Protein AF-A0A956WBH2-F1 (afdb_monomer_lite)

Radius of gyration: 25.44 Å; chains: 1; bounding box: 61×61×52 Å

pLDDT: mean 87.43, std 16.23, range [37.75, 98.25]

Foldseek 3Di:
DDDDDDDDDDDDDDDPVVVVVLVVVCVVVVHDSVVVVVVVVVVVVVVVVVVVVVVVVVVQCVDPVSVVVVVVVVVVVVVCPCPPVPPPDDPDDPVVVVVVVVVVVVVDPDPDDPDD

Structure (mmCIF, N/CA/C/O backbone):
data_AF-A0A956WBH2-F1
#
_entry.id   AF-A0A956WBH2-F1
#
loop_
_atom_site.group_PDB
_atom_site.id
_atom_site.type_symbol
_atom_site.label_atom_id
_atom_site.label_alt_id
_atom_site.label_comp_id
_atom_site.label_asym_id
_atom_site.label_entity_id
_atom_site.label_seq_id
_atom_site.pdbx_PDB_ins_code
_atom_site.Cartn_x
_atom_site.Cartn_y
_atom_site.Cartn_z
_atom_site.occupancy
_atom_site.B_iso_or_equiv
_atom_site.auth_seq_id
_atom_site.auth_comp_id
_atom_site.auth_asym_id
_atom_site.auth_atom_id
_atom_site.pdbx_PDB_model_num
ATOM 1 N N . MET A 1 1 ? -28.704 37.617 9.783 1.00 43.81 1 MET A N 1
ATOM 2 C CA . MET A 1 1 ? -27.600 36.892 10.451 1.00 43.81 1 MET A CA 1
ATOM 3 C C . MET A 1 1 ? -27.892 35.404 10.349 1.00 43.81 1 MET A C 1
ATOM 5 O O . MET A 1 1 ? -28.812 34.936 11.005 1.00 43.81 1 MET A O 1
ATOM 9 N N . THR A 1 2 ? -27.194 34.683 9.474 1.00 50.00 2 THR A N 1
ATOM 10 C CA . THR A 1 2 ? -27.375 33.231 9.312 1.00 50.00 2 THR A CA 1
ATOM 11 C C . THR A 1 2 ? -26.460 32.516 10.296 1.00 50.00 2 THR A C 1
ATOM 13 O O . THR A 1 2 ? -25.246 32.685 10.246 1.00 50.00 2 THR A O 1
ATOM 16 N N . VAL A 1 3 ? -27.038 31.751 11.219 1.00 59.84 3 VAL A N 1
ATOM 17 C CA . VAL A 1 3 ? -26.284 30.978 12.211 1.00 59.84 3 VAL A CA 1
ATOM 18 C C . VAL A 1 3 ? -25.845 29.668 11.554 1.00 59.84 3 VAL A C 1
ATOM 20 O O . VAL A 1 3 ? -26.688 28.825 11.245 1.00 59.84 3 VAL A O 1
ATOM 23 N N . LEU A 1 4 ? -24.542 29.489 11.318 1.00 58.56 4 LEU A N 1
ATOM 24 C CA . LEU A 1 4 ? -23.985 28.193 10.919 1.00 58.56 4 LEU A CA 1
ATOM 25 C C . LEU A 1 4 ? -24.231 27.182 12.047 1.00 58.56 4 LEU A C 1
ATOM 27 O O . LEU A 1 4 ? -23.668 27.303 13.135 1.00 58.56 4 LEU A O 1
ATOM 31 N N . ARG A 1 5 ? -25.069 26.170 11.801 1.00 66.50 5 ARG A N 1
ATOM 32 C CA . ARG A 1 5 ? -25.159 25.009 12.693 1.00 66.50 5 ARG A CA 1
ATOM 33 C C . ARG A 1 5 ? -23.896 24.171 12.511 1.00 66.50 5 ARG A C 1
ATOM 35 O O . ARG A 1 5 ? -23.654 23.653 11.426 1.00 66.50 5 ARG A O 1
ATOM 42 N N . LYS A 1 6 ? -23.114 24.019 13.580 1.00 59.19 6 LYS A N 1
ATOM 43 C CA . LYS A 1 6 ? -22.022 23.040 13.654 1.00 59.19 6 LYS A CA 1
ATOM 44 C C . LYS A 1 6 ? -22.612 21.642 13.425 1.00 59.19 6 LYS A C 1
ATOM 46 O O . LYS A 1 6 ? -23.492 21.226 14.178 1.00 59.19 6 LYS A O 1
ATOM 51 N N . SER A 1 7 ? -2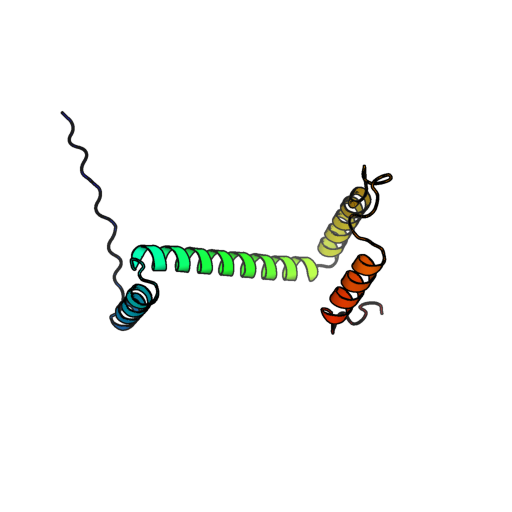2.170 20.937 12.384 1.00 72.38 7 SER A N 1
ATOM 52 C CA . SER A 1 7 ? -22.577 19.550 12.141 1.00 72.38 7 SER A CA 1
ATOM 53 C C . SER A 1 7 ? -21.995 18.659 13.237 1.00 72.38 7 SER A C 1
ATOM 55 O O . SER A 1 7 ? -20.791 18.694 13.494 1.00 72.38 7 SER A O 1
ATOM 57 N N . SER A 1 8 ? -22.848 17.879 13.899 1.00 74.25 8 SER A N 1
ATOM 58 C CA . SER A 1 8 ? -22.397 16.838 14.826 1.00 74.25 8 SER A CA 1
ATOM 59 C C . SER A 1 8 ? -21.764 15.689 14.027 1.00 74.25 8 SER A C 1
ATOM 61 O O . SER A 1 8 ? -22.293 15.359 12.960 1.00 74.25 8 SER A O 1
ATOM 63 N N . PRO A 1 9 ? -20.642 15.100 14.480 1.00 77.12 9 PRO A N 1
ATOM 64 C CA . PRO A 1 9 ? -20.061 13.949 13.804 1.00 77.12 9 PRO A CA 1
ATOM 65 C C . PRO A 1 9 ? -21.051 12.769 13.795 1.00 77.12 9 PRO A C 1
ATOM 67 O O . PRO A 1 9 ? -21.811 12.589 14.752 1.00 77.12 9 PRO A O 1
ATOM 70 N N . PRO A 1 10 ? -21.069 11.965 12.719 1.00 85.38 10 PRO A N 1
ATOM 71 C CA . PRO A 1 10 ? -21.965 10.821 12.611 1.00 85.38 10 PRO A CA 1
ATOM 72 C C . PRO A 1 10 ? -21.649 9.771 13.684 1.00 85.38 10 PRO A C 1
ATOM 74 O O . PRO A 1 10 ? -20.489 9.515 14.003 1.00 85.38 10 PRO A O 1
ATOM 77 N N . VAL A 1 11 ? -22.691 9.138 14.226 1.00 89.31 11 VAL A N 1
ATOM 78 C CA . VAL A 1 11 ? -22.559 8.072 15.229 1.00 89.31 11 VAL A CA 1
ATOM 79 C C . VAL A 1 11 ? -22.665 6.716 14.542 1.00 89.31 11 VAL A C 1
ATOM 81 O O . VAL A 1 11 ? -23.699 6.388 13.960 1.00 89.31 11 VAL A O 1
ATOM 84 N N . VAL A 1 12 ? -21.612 5.907 14.649 1.00 89.44 12 VAL A N 1
ATOM 85 C CA . VAL A 1 12 ? -21.591 4.522 14.164 1.00 89.44 12 VAL A CA 1
ATOM 86 C C . VAL A 1 12 ? -21.850 3.583 15.338 1.00 89.44 12 VAL A C 1
ATOM 88 O O . VAL A 1 12 ? -21.192 3.670 16.374 1.00 89.44 12 VAL A O 1
ATOM 91 N N . LYS A 1 13 ? -22.821 2.677 15.190 1.00 94.69 13 LYS A N 1
ATOM 92 C CA . LYS A 1 13 ? -23.091 1.653 16.205 1.00 94.69 13 LYS A CA 1
ATOM 93 C C . LYS A 1 13 ? -22.056 0.537 16.094 1.00 94.69 13 LYS A C 1
ATOM 95 O O . LYS A 1 13 ? -21.914 -0.068 15.037 1.00 94.69 13 LYS A O 1
ATOM 100 N N . LEU A 1 14 ? -21.384 0.248 17.202 1.00 93.19 14 LEU A N 1
ATOM 101 C CA . LEU A 1 14 ? -20.425 -0.847 17.336 1.00 93.19 14 LEU A CA 1
ATOM 102 C C . LEU A 1 14 ? -20.941 -1.851 18.368 1.00 93.19 14 LEU A C 1
ATOM 104 O O . LEU A 1 14 ? -21.692 -1.489 19.275 1.00 93.19 14 LEU A O 1
ATOM 108 N N . ASN A 1 15 ? -20.530 -3.113 18.249 1.00 97.56 15 ASN A N 1
ATOM 109 C CA . ASN A 1 15 ? -20.757 -4.078 19.321 1.00 97.56 15 ASN A CA 1
ATOM 110 C C . ASN A 1 15 ? -19.853 -3.753 20.534 1.00 97.56 15 ASN A C 1
ATOM 112 O O . ASN A 1 15 ? -18.824 -3.080 20.403 1.00 97.56 15 ASN A O 1
ATOM 116 N N . SER A 1 16 ? -20.227 -4.250 21.716 1.00 96.38 16 SER A N 1
ATOM 117 C CA . SER A 1 16 ? -19.526 -3.944 22.971 1.00 96.38 16 SER A CA 1
ATOM 118 C C . SER A 1 16 ? -18.060 -4.387 22.973 1.00 96.38 16 SER A C 1
ATOM 120 O O . SER A 1 16 ? -17.218 -3.708 23.554 1.00 96.38 16 SER A O 1
ATOM 122 N N . GLN A 1 17 ? -17.742 -5.498 22.304 1.00 97.38 17 GLN A N 1
ATOM 123 C CA . GLN A 1 17 ? -16.385 -6.039 22.240 1.00 97.38 17 GLN A CA 1
ATOM 124 C C . GLN A 1 17 ? -15.457 -5.140 21.410 1.00 97.38 17 GLN A C 1
ATOM 126 O O . GLN A 1 17 ? -14.367 -4.795 21.861 1.00 97.38 17 GLN A O 1
ATOM 131 N N . THR A 1 18 ? -15.897 -4.708 20.226 1.00 96.31 18 THR A N 1
ATOM 132 C CA . THR A 1 18 ? -15.147 -3.791 19.357 1.00 96.31 18 THR A CA 1
ATOM 133 C C . THR A 1 18 ? -14.940 -2.444 20.036 1.00 96.31 18 THR A C 1
ATOM 135 O O . THR A 1 18 ? -13.830 -1.920 20.022 1.00 96.31 18 THR A O 1
ATOM 138 N N . HIS A 1 19 ? -15.976 -1.903 20.685 1.00 96.31 19 HIS A N 1
ATOM 139 C CA . HIS A 1 19 ? -15.844 -0.661 21.443 1.00 96.31 19 HIS A CA 1
ATOM 140 C C . HIS A 1 19 ? -14.820 -0.791 22.583 1.00 96.31 19 HIS A C 1
ATOM 142 O O . HIS A 1 19 ? -13.975 0.086 22.751 1.00 96.31 19 HIS A O 1
ATOM 148 N N . ALA A 1 20 ? -14.853 -1.891 23.345 1.00 97.38 20 ALA A N 1
ATOM 149 C CA . ALA A 1 20 ? -13.883 -2.138 24.412 1.00 97.38 20 ALA A CA 1
ATOM 150 C C . ALA A 1 20 ? -12.441 -2.212 23.881 1.00 97.38 20 ALA A C 1
ATOM 152 O O . ALA A 1 20 ? -11.544 -1.633 24.488 1.00 97.38 20 ALA A O 1
ATOM 153 N N . LYS A 1 21 ? -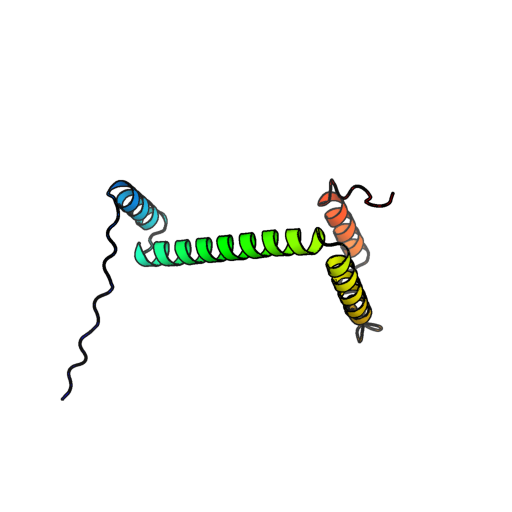12.226 -2.848 22.721 1.00 97.31 21 LYS A N 1
ATOM 154 C CA . LYS A 1 21 ? -10.901 -2.923 22.091 1.00 97.31 21 LYS A CA 1
ATOM 155 C C . LYS A 1 21 ? -10.408 -1.562 21.592 1.00 97.31 21 LYS A C 1
ATOM 157 O O . LYS A 1 21 ? -9.256 -1.213 21.813 1.00 97.31 21 LYS A O 1
ATOM 162 N N . LEU A 1 22 ? -11.280 -0.760 20.981 1.00 96.19 22 LEU A N 1
ATOM 163 C CA . LEU A 1 22 ? -10.937 0.613 20.590 1.00 96.19 22 LEU A CA 1
ATOM 164 C C . LEU A 1 22 ? -10.607 1.488 21.805 1.00 96.19 22 LEU A C 1
ATOM 166 O O . LEU A 1 22 ? -9.759 2.370 21.711 1.00 96.19 22 LEU A O 1
ATOM 170 N N . LEU A 1 23 ? -11.252 1.239 22.949 1.00 97.06 23 LEU A N 1
ATOM 171 C CA . LEU A 1 23 ? -10.951 1.944 24.194 1.00 97.06 23 LEU A CA 1
ATOM 172 C C . LEU A 1 23 ? -9.579 1.556 24.746 1.00 97.06 23 LEU A C 1
ATOM 174 O O . LEU A 1 23 ? -8.883 2.417 25.274 1.00 97.06 23 LEU A O 1
ATOM 178 N N . GLU A 1 24 ? -9.203 0.284 24.631 1.00 97.69 24 GLU A N 1
ATOM 179 C CA . GLU A 1 24 ? -7.862 -0.207 24.961 1.00 97.69 24 GLU A CA 1
ATOM 180 C C . GLU A 1 24 ? -6.808 0.484 24.084 1.00 97.69 24 GLU A C 1
ATOM 182 O O . GLU A 1 24 ? -5.948 1.174 24.621 1.00 97.69 24 GLU A O 1
ATOM 187 N N . PHE A 1 25 ? -6.960 0.449 22.754 1.00 97.38 25 PHE A N 1
ATOM 188 C CA . PHE A 1 25 ? -6.040 1.131 21.830 1.00 97.38 25 PHE A CA 1
ATOM 189 C C . PHE A 1 25 ? -5.935 2.633 22.099 1.00 97.38 25 PHE A C 1
ATOM 191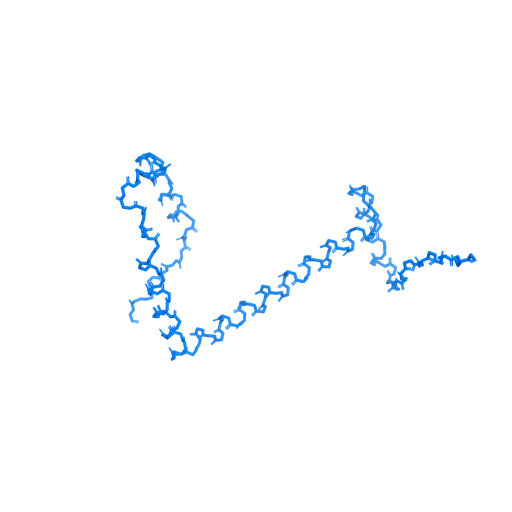 O O . PHE A 1 25 ? -4.847 3.196 22.104 1.00 97.38 25 PHE A O 1
ATOM 198 N N . SER A 1 26 ? -7.064 3.285 22.380 1.00 97.62 26 SER A N 1
ATOM 199 C CA . SER A 1 26 ? -7.093 4.710 22.712 1.00 97.62 26 SER A CA 1
ATOM 200 C C . SER A 1 26 ? -6.275 5.039 23.963 1.00 97.62 26 SER A C 1
ATOM 202 O O . SER A 1 26 ? -5.587 6.059 23.991 1.00 97.62 26 SER A O 1
ATOM 204 N N . LYS A 1 27 ? -6.319 4.174 24.985 1.00 97.56 27 LYS A N 1
ATOM 205 C CA . LYS A 1 27 ? -5.535 4.340 26.216 1.00 97.56 27 LYS A CA 1
ATOM 206 C C . LYS A 1 27 ? -4.053 4.066 25.990 1.00 97.56 27 LYS A C 1
ATOM 208 O O . LYS A 1 27 ? -3.233 4.852 26.457 1.00 97.56 27 LYS A O 1
ATOM 213 N N . ASP A 1 28 ? -3.736 2.991 25.279 1.00 97.56 28 ASP A N 1
ATOM 214 C CA . ASP A 1 28 ? -2.359 2.549 25.050 1.00 97.56 28 ASP A CA 1
ATOM 215 C C . ASP A 1 28 ? -1.597 3.522 24.144 1.00 97.56 28 ASP A C 1
ATOM 217 O O . ASP A 1 28 ? -0.455 3.877 24.427 1.00 97.56 28 ASP A O 1
ATOM 221 N N . GLU A 1 29 ? -2.247 4.008 23.083 1.00 96.69 29 GLU A N 1
ATOM 222 C CA . GLU A 1 29 ? -1.651 4.944 22.125 1.00 96.69 29 GLU A CA 1
ATOM 223 C C . GLU A 1 29 ? -1.809 6.414 22.541 1.00 96.69 29 GLU A C 1
ATOM 225 O O . GLU A 1 29 ? -1.224 7.288 21.909 1.00 96.69 29 GLU A O 1
ATOM 230 N N . GLN A 1 30 ? -2.598 6.707 23.585 1.00 97.19 30 GLN A N 1
ATOM 231 C CA . GLN A 1 30 ? -2.981 8.068 23.996 1.00 97.19 30 GLN A CA 1
ATOM 232 C C . GLN A 1 30 ? -3.628 8.886 22.864 1.00 97.19 30 GLN A C 1
ATOM 234 O O . GLN A 1 30 ? -3.428 10.096 22.746 1.00 97.19 30 GLN A O 1
ATOM 239 N N . ARG A 1 31 ? -4.434 8.223 22.030 1.00 97.12 31 ARG A N 1
ATOM 240 C CA . ARG A 1 31 ? -5.079 8.813 20.847 1.00 97.12 31 ARG A CA 1
ATOM 241 C C . ARG A 1 31 ? -6.598 8.711 20.922 1.00 97.12 31 ARG 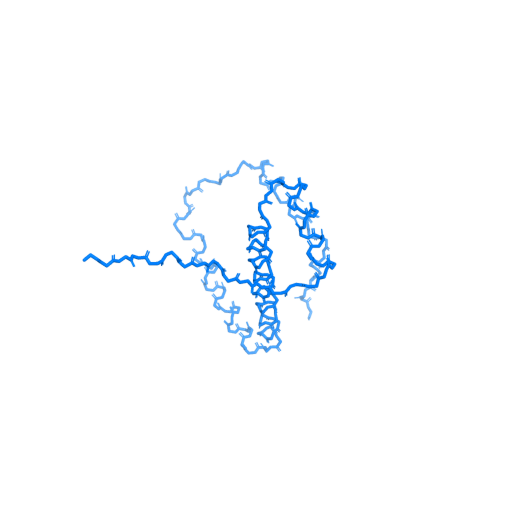A C 1
ATOM 243 O O . ARG A 1 31 ? -7.114 7.722 21.447 1.00 97.12 31 ARG A O 1
ATOM 250 N N . PRO A 1 32 ? -7.358 9.680 20.384 1.00 95.50 32 PRO A N 1
ATOM 251 C CA . PRO A 1 32 ? -8.808 9.559 20.283 1.00 95.50 32 PRO A CA 1
ATOM 252 C C . PRO A 1 32 ? -9.215 8.348 19.430 1.00 95.50 32 PRO A C 1
ATOM 254 O O . PRO A 1 32 ? -8.657 8.129 18.357 1.00 95.50 32 PRO A O 1
ATOM 257 N N . MET A 1 33 ? -10.256 7.611 19.841 1.00 94.19 33 MET A N 1
ATOM 258 C CA . MET A 1 33 ? -10.791 6.476 19.062 1.00 94.19 33 MET A CA 1
ATOM 259 C C . MET A 1 33 ? -11.095 6.839 17.603 1.00 94.19 33 MET A C 1
ATOM 261 O O . MET A 1 33 ? -10.911 6.011 16.721 1.00 94.19 33 MET A O 1
ATOM 265 N N . GLY A 1 34 ? -11.567 8.065 17.350 1.00 92.25 34 GLY A N 1
ATOM 266 C CA . GLY A 1 34 ? -11.869 8.536 15.998 1.00 92.25 34 GLY A CA 1
ATOM 267 C C . GLY A 1 34 ? -10.642 8.559 15.087 1.00 92.25 34 GLY A C 1
ATOM 268 O O . GLY A 1 34 ? -10.742 8.126 13.947 1.00 92.25 34 GLY A O 1
ATOM 269 N N . GLU A 1 35 ? -9.484 8.989 15.595 1.00 95.06 35 GLU A N 1
ATOM 270 C CA . GLU A 1 35 ? -8.232 8.972 14.826 1.00 95.06 35 GLU A CA 1
ATOM 271 C C . GLU A 1 35 ? -7.752 7.544 14.573 1.00 95.06 35 GLU A C 1
ATOM 273 O O . GLU A 1 35 ? -7.364 7.213 13.458 1.00 95.06 35 GLU A O 1
ATOM 278 N N . ILE A 1 36 ? -7.851 6.673 15.580 1.00 96.00 36 ILE A N 1
ATOM 279 C CA . ILE A 1 36 ? -7.500 5.255 15.436 1.00 96.00 36 ILE A CA 1
ATOM 280 C C . ILE A 1 36 ? -8.380 4.593 14.369 1.00 96.00 36 ILE A C 1
ATOM 282 O O . ILE A 1 36 ? -7.881 3.852 13.526 1.00 96.00 36 ILE A O 1
ATOM 286 N N . ILE A 1 37 ? -9.688 4.867 14.371 1.00 95.25 37 ILE A N 1
ATOM 287 C CA . ILE A 1 37 ? -10.610 4.351 13.352 1.00 95.25 37 ILE A CA 1
ATOM 288 C C . ILE A 1 37 ? -10.214 4.857 11.962 1.00 95.25 37 ILE A C 1
ATOM 290 O O . ILE A 1 37 ? -10.182 4.049 11.037 1.00 95.25 37 ILE A O 1
ATOM 294 N N . SER A 1 38 ? -9.897 6.146 11.807 1.00 94.94 38 SER A N 1
ATOM 295 C CA . SER A 1 38 ? -9.453 6.702 10.522 1.00 94.94 38 SER A CA 1
ATOM 296 C C . SER A 1 38 ? -8.218 5.974 9.989 1.00 94.94 38 SER A C 1
ATOM 298 O O . SER A 1 38 ? -8.254 5.462 8.871 1.00 94.94 38 SER A O 1
ATOM 300 N N . ASP A 1 39 ? -7.179 5.813 10.812 1.00 96.56 39 ASP A N 1
ATOM 301 C CA . ASP A 1 39 ? -5.962 5.089 10.426 1.00 96.56 39 ASP A CA 1
ATOM 302 C C . ASP A 1 39 ? -6.247 3.632 10.038 1.00 96.56 39 ASP A C 1
ATOM 304 O O . ASP A 1 39 ? -5.659 3.096 9.096 1.00 96.56 39 ASP A O 1
ATOM 308 N N . LEU A 1 40 ? -7.124 2.955 10.787 1.00 96.38 40 LEU A N 1
ATOM 309 C CA . LEU A 1 40 ? -7.502 1.572 10.505 1.00 96.38 40 LEU A CA 1
ATOM 310 C C . LEU A 1 40 ? -8.252 1.456 9.176 1.00 96.38 40 LEU A C 1
ATOM 312 O O . LEU A 1 40 ? -8.015 0.504 8.432 1.00 96.38 40 LEU A O 1
ATOM 316 N N . VAL A 1 41 ? -9.117 2.420 8.856 1.00 96.81 41 VAL A N 1
ATOM 317 C CA . VAL A 1 41 ? -9.815 2.471 7.566 1.00 96.81 41 VAL A CA 1
ATOM 318 C C . VAL A 1 41 ? -8.824 2.702 6.428 1.00 96.81 41 VAL A C 1
ATOM 320 O O . VAL A 1 41 ? -8.881 1.978 5.440 1.00 96.81 41 VAL A O 1
ATOM 323 N N . GLU A 1 42 ? -7.875 3.627 6.572 1.00 97.88 42 GLU A N 1
ATOM 324 C CA . GLU A 1 42 ? -6.839 3.860 5.555 1.00 97.88 42 GLU A CA 1
ATOM 325 C C . GLU A 1 42 ? -5.950 2.632 5.330 1.00 97.88 42 GLU A C 1
ATOM 327 O O . GLU A 1 42 ? -5.585 2.306 4.199 1.00 97.88 42 GLU A O 1
ATOM 332 N N . ARG A 1 43 ? -5.596 1.921 6.407 1.00 97.81 43 ARG A N 1
ATOM 333 C CA . ARG A 1 43 ? -4.862 0.651 6.315 1.00 97.81 43 ARG A CA 1
ATOM 334 C C . ARG A 1 43 ? -5.675 -0.393 5.562 1.00 97.81 43 ARG A C 1
ATOM 336 O O . ARG A 1 43 ? -5.142 -1.012 4.646 1.00 97.81 43 ARG A O 1
ATOM 343 N N . TYR A 1 44 ? -6.950 -0.547 5.909 1.00 97.94 44 TYR A N 1
ATOM 344 C CA . TYR A 1 44 ? -7.842 -1.494 5.250 1.00 97.94 44 TYR A CA 1
ATOM 345 C C . TYR A 1 44 ? -8.038 -1.172 3.763 1.00 97.94 44 TYR A C 1
ATOM 347 O O . TYR A 1 44 ? -8.011 -2.077 2.929 1.00 97.94 44 TYR A O 1
ATOM 355 N N . ASP A 1 45 ? -8.188 0.106 3.417 1.00 98.12 45 ASP A N 1
ATOM 356 C CA . ASP A 1 45 ? -8.333 0.541 2.029 1.00 98.12 45 ASP A CA 1
ATOM 357 C C . ASP A 1 45 ? -7.064 0.253 1.220 1.00 98.12 45 ASP A C 1
ATOM 359 O O . ASP A 1 45 ? -7.125 -0.366 0.158 1.00 98.12 45 ASP A O 1
ATOM 363 N N . ARG A 1 46 ? -5.889 0.568 1.779 1.00 98.19 46 ARG A N 1
ATOM 364 C CA . ARG A 1 46 ? -4.599 0.231 1.167 1.00 98.19 46 ARG A CA 1
ATOM 365 C C . ARG A 1 46 ? -4.415 -1.277 0.993 1.00 98.19 46 ARG A C 1
ATOM 367 O O . ARG A 1 46 ? -3.956 -1.714 -0.058 1.00 98.19 46 ARG A O 1
ATOM 374 N N . GLU A 1 47 ? -4.770 -2.086 1.988 1.00 98.25 47 GLU A N 1
ATOM 375 C CA . GLU A 1 47 ? -4.729 -3.549 1.869 1.00 98.25 47 GLU A CA 1
ATOM 376 C C . GLU A 1 47 ? -5.657 -4.057 0.762 1.00 98.25 47 GLU A C 1
ATOM 378 O O . GLU A 1 47 ? -5.285 -4.946 -0.005 1.00 98.25 47 GLU A O 1
ATOM 383 N N . ARG A 1 48 ? -6.867 -3.500 0.664 1.00 98.25 48 ARG A N 1
ATOM 384 C CA . ARG A 1 48 ? -7.829 -3.860 -0.378 1.00 98.25 48 ARG A CA 1
ATOM 385 C C . ARG A 1 48 ? -7.327 -3.467 -1.762 1.00 98.25 48 ARG A C 1
ATOM 387 O O . ARG A 1 48 ? -7.462 -4.264 -2.688 1.00 98.25 48 ARG A O 1
ATOM 394 N N . PHE A 1 49 ? -6.742 -2.279 -1.887 1.00 98.00 49 PHE A N 1
ATOM 395 C CA . PHE A 1 49 ? -6.115 -1.810 -3.114 1.00 98.00 49 PHE A CA 1
ATOM 396 C C . PHE A 1 49 ? -5.027 -2.783 -3.575 1.00 98.00 49 PHE A C 1
ATOM 398 O O . PHE A 1 49 ? -5.107 -3.293 -4.690 1.00 98.00 49 PHE A O 1
ATOM 405 N N . TRP A 1 50 ? -4.070 -3.123 -2.703 1.00 98.06 50 TRP A N 1
ATOM 406 C CA . TRP A 1 50 ? -2.976 -4.029 -3.067 1.00 98.06 50 TRP A CA 1
ATOM 407 C C . TRP A 1 50 ? -3.455 -5.437 -3.414 1.00 98.06 50 TRP A C 1
ATOM 409 O O . TRP A 1 50 ? -2.991 -5.994 -4.401 1.00 98.06 50 TRP A O 1
ATOM 419 N N . LYS A 1 51 ? -4.449 -5.980 -2.699 1.00 98.06 51 LYS A N 1
ATOM 420 C CA . LYS A 1 51 ? -5.081 -7.257 -3.080 1.00 98.06 51 LYS A CA 1
ATOM 421 C C . LYS A 1 51 ? -5.713 -7.205 -4.473 1.00 98.06 51 LYS A C 1
ATOM 423 O O . LYS A 1 51 ? -5.664 -8.192 -5.199 1.00 98.06 51 LYS A O 1
ATOM 428 N N . GLY A 1 52 ? -6.315 -6.071 -4.835 1.00 98.00 52 GLY A N 1
ATOM 429 C CA . GLY A 1 52 ? -6.834 -5.832 -6.181 1.00 98.00 52 GLY A CA 1
ATOM 430 C C . GLY A 1 52 ? -5.717 -5.833 -7.220 1.00 98.00 52 GLY A C 1
ATOM 431 O O . GLY A 1 52 ? -5.771 -6.614 -8.162 1.00 98.00 52 GLY A O 1
ATOM 432 N N . VAL A 1 53 ? -4.665 -5.040 -6.997 1.00 98.12 53 VAL A N 1
ATOM 433 C CA . VAL A 1 53 ? -3.491 -4.972 -7.885 1.00 98.12 53 VAL A CA 1
ATOM 434 C C . VAL A 1 53 ? -2.846 -6.345 -8.076 1.00 98.12 53 VAL A C 1
ATOM 436 O O . VAL A 1 53 ? -2.568 -6.733 -9.205 1.00 98.12 53 VAL A O 1
ATOM 439 N N . GLU A 1 54 ? -2.638 -7.106 -7.001 1.00 98.06 54 GLU A N 1
ATOM 440 C CA . GLU A 1 54 ? -2.076 -8.459 -7.065 1.00 98.06 54 GLU A CA 1
ATOM 441 C C . GLU A 1 54 ? -2.951 -9.403 -7.895 1.00 98.06 54 GLU A C 1
ATOM 443 O O . GLU A 1 54 ? -2.441 -10.136 -8.744 1.00 98.06 54 GLU A O 1
ATOM 448 N N . ALA A 1 55 ? -4.269 -9.373 -7.681 1.00 98.00 55 ALA A N 1
ATOM 449 C CA . ALA A 1 55 ? -5.206 -10.189 -8.441 1.00 98.00 55 ALA A CA 1
ATOM 450 C C . ALA A 1 55 ? -5.235 -9.789 -9.923 1.00 98.00 55 ALA A C 1
ATOM 452 O O . ALA A 1 55 ? -5.279 -10.658 -10.791 1.00 98.00 55 ALA A O 1
ATOM 453 N N . ASP A 1 56 ? -5.211 -8.494 -10.223 1.00 97.88 56 ASP A N 1
ATOM 454 C CA . ASP A 1 56 ? -5.230 -7.965 -11.586 1.00 97.88 56 ASP A CA 1
ATOM 455 C C . ASP A 1 56 ? -3.933 -8.311 -12.324 1.00 97.88 56 ASP A C 1
ATOM 457 O O . ASP A 1 56 ? -3.975 -8.803 -13.450 1.00 97.88 56 ASP A O 1
ATOM 461 N N . TYR A 1 57 ? -2.788 -8.169 -11.655 1.00 97.06 57 TYR A N 1
ATOM 462 C CA . TYR A 1 57 ? -1.488 -8.561 -12.187 1.00 97.06 57 TYR A CA 1
ATOM 463 C C . TYR A 1 57 ? -1.382 -10.074 -12.416 1.00 97.06 57 TYR A C 1
ATOM 465 O O . TYR A 1 57 ? -0.849 -10.514 -13.432 1.00 97.06 57 TYR A O 1
ATOM 473 N N . ALA A 1 58 ? -1.924 -10.890 -11.506 1.00 97.31 58 ALA A N 1
ATOM 474 C CA . ALA A 1 58 ? -1.987 -12.337 -11.694 1.00 97.31 58 ALA A CA 1
ATOM 475 C C . ALA A 1 58 ? -2.846 -12.723 -12.908 1.00 97.31 58 ALA A C 1
ATOM 477 O O . ALA A 1 58 ? -2.474 -13.639 -13.638 1.00 97.31 58 ALA A O 1
ATOM 478 N N . ARG A 1 59 ? -3.962 -12.016 -13.149 1.00 97.56 59 ARG A N 1
ATOM 479 C CA . ARG A 1 59 ? -4.780 -12.209 -14.358 1.00 97.56 59 ARG A CA 1
ATOM 480 C C . ARG A 1 59 ? -4.021 -11.807 -15.620 1.00 97.56 59 ARG A C 1
ATOM 482 O O . ARG A 1 59 ? -3.998 -12.600 -16.551 1.00 97.56 59 ARG A O 1
ATOM 489 N N . LEU A 1 60 ? -3.364 -10.644 -15.617 1.00 97.12 60 LEU A N 1
ATOM 490 C CA . LEU A 1 60 ? -2.529 -10.182 -16.731 1.00 97.12 60 LEU A CA 1
ATOM 491 C C . LEU A 1 60 ? -1.453 -11.215 -17.084 1.00 97.12 60 LEU A C 1
ATOM 493 O O . LEU A 1 60 ? -1.292 -11.574 -18.238 1.00 97.12 60 LEU A O 1
ATOM 497 N N . ARG A 1 61 ? -0.743 -11.737 -16.081 1.00 95.88 61 ARG A N 1
ATOM 498 C CA . ARG A 1 61 ? 0.338 -12.707 -16.287 1.00 95.88 61 ARG A CA 1
ATOM 499 C C . ARG A 1 61 ? -0.143 -14.084 -16.755 1.00 95.88 61 ARG A C 1
ATOM 501 O O . ARG A 1 61 ? 0.642 -14.841 -17.315 1.00 95.88 61 ARG A O 1
ATOM 508 N N . ALA A 1 62 ? -1.391 -14.444 -16.465 1.00 97.12 62 ALA A N 1
ATOM 509 C CA . ALA A 1 62 ? -1.975 -15.707 -16.907 1.00 97.12 62 ALA A CA 1
ATOM 510 C C . ALA A 1 62 ? -2.408 -15.675 -18.384 1.00 97.12 62 ALA A C 1
ATOM 512 O O . ALA A 1 62 ? -2.565 -16.740 -18.981 1.00 97.12 62 ALA A O 1
ATOM 513 N N . ASP A 1 63 ? -2.595 -14.487 -18.964 1.00 97.56 63 ASP A N 1
ATOM 514 C CA . ASP A 1 63 ? -2.837 -14.304 -20.392 1.00 97.56 63 ASP A CA 1
ATOM 515 C C . ASP A 1 63 ? -1.506 -14.081 -21.116 1.00 97.56 63 ASP A C 1
ATOM 517 O O . ASP A 1 63 ? -0.856 -13.054 -20.947 1.00 97.56 63 ASP A O 1
ATOM 521 N N . GLN A 1 64 ? -1.083 -15.056 -21.922 1.00 95.56 64 GLN A N 1
ATOM 522 C CA . GLN A 1 64 ? 0.212 -15.000 -22.599 1.00 95.56 64 GLN A CA 1
ATOM 523 C C . GLN A 1 64 ? 0.320 -13.813 -23.569 1.00 95.56 64 GLN A C 1
ATOM 525 O O . GLN A 1 64 ? 1.372 -13.187 -23.641 1.00 95.56 64 GLN A O 1
ATOM 530 N N . SER A 1 65 ? -0.756 -13.490 -24.293 1.00 97.50 65 SER A N 1
ATOM 531 C CA . SER A 1 65 ? -0.747 -12.412 -25.290 1.00 97.50 65 SER A CA 1
ATOM 532 C C . SER A 1 65 ? -0.590 -11.053 -24.615 1.00 97.50 65 SER A C 1
ATOM 534 O O . SER A 1 65 ? 0.272 -10.261 -24.996 1.00 97.50 65 SER A O 1
ATOM 536 N N . ASP A 1 66 ? -1.408 -10.792 -23.594 1.00 96.62 66 ASP A N 1
ATOM 537 C CA . ASP A 1 66 ? -1.362 -9.522 -22.866 1.00 96.62 66 ASP A CA 1
ATOM 538 C C . ASP A 1 66 ? -0.077 -9.398 -22.034 1.00 96.62 66 ASP A C 1
ATOM 540 O O . ASP A 1 66 ? 0.482 -8.307 -21.895 1.00 96.62 66 ASP A O 1
ATOM 544 N N . TRP A 1 67 ? 0.432 -10.515 -21.508 1.00 97.50 67 TRP A N 1
ATOM 545 C CA . TRP A 1 67 ? 1.704 -10.546 -20.797 1.00 97.50 67 TRP A CA 1
ATOM 546 C C . TRP A 1 67 ? 2.887 -10.200 -21.703 1.00 97.50 67 TRP A C 1
ATOM 548 O O . TRP A 1 67 ? 3.728 -9.391 -21.308 1.00 97.50 67 TRP A O 1
ATOM 558 N N . ASP A 1 68 ? 2.945 -10.769 -22.908 1.00 97.81 68 ASP A N 1
ATOM 559 C CA . ASP A 1 68 ? 4.018 -10.489 -23.866 1.00 97.81 68 ASP A CA 1
ATOM 560 C C . ASP A 1 68 ? 3.988 -9.024 -24.322 1.00 97.81 68 ASP A C 1
ATOM 562 O O . ASP A 1 68 ? 5.039 -8.384 -24.394 1.00 97.81 68 ASP A O 1
ATOM 566 N N . ALA A 1 69 ? 2.795 -8.459 -24.540 1.00 97.75 69 ALA A N 1
ATOM 567 C CA . ALA A 1 69 ? 2.633 -7.036 -24.832 1.00 97.75 69 ALA A CA 1
ATOM 568 C C . ALA A 1 69 ? 3.144 -6.151 -23.680 1.00 97.75 69 ALA A C 1
ATOM 570 O O . ALA A 1 69 ? 3.939 -5.241 -23.902 1.00 97.75 69 ALA A O 1
ATOM 571 N N . TYR A 1 70 ? 2.767 -6.463 -22.436 1.00 97.19 70 TYR A N 1
ATOM 572 C CA . TYR A 1 70 ? 3.266 -5.747 -21.261 1.00 97.19 70 TYR A CA 1
ATOM 573 C C . TYR A 1 70 ? 4.793 -5.858 -21.102 1.00 97.19 70 TYR A C 1
ATOM 575 O O . TYR A 1 70 ? 5.444 -4.883 -20.737 1.00 97.19 70 TYR A O 1
ATOM 583 N N . GLN A 1 71 ? 5.390 -7.026 -21.366 1.00 98.06 71 GLN A N 1
ATOM 584 C CA . GLN A 1 71 ? 6.846 -7.198 -21.301 1.00 98.06 71 GLN A CA 1
ATOM 585 C C . GLN A 1 71 ? 7.580 -6.418 -22.394 1.00 98.06 71 GLN A C 1
ATOM 587 O O . GLN A 1 71 ? 8.652 -5.881 -22.119 1.00 98.06 71 GLN A O 1
ATOM 592 N N . ALA A 1 72 ? 7.012 -6.332 -23.599 1.00 97.50 72 ALA A N 1
ATOM 593 C CA . ALA A 1 72 ? 7.553 -5.490 -24.661 1.00 97.50 72 ALA A CA 1
ATOM 594 C C . ALA A 1 72 ? 7.567 -4.014 -24.233 1.00 97.50 72 ALA A C 1
ATOM 596 O O . ALA A 1 72 ? 8.619 -3.382 -24.290 1.00 97.50 72 ALA A O 1
ATOM 597 N N . ASP A 1 73 ? 6.455 -3.515 -23.680 1.00 97.12 73 ASP A N 1
ATOM 598 C CA . ASP A 1 73 ? 6.386 -2.153 -23.140 1.00 97.12 73 ASP A CA 1
ATOM 599 C C . ASP A 1 73 ? 7.439 -1.936 -22.043 1.00 97.12 73 ASP A C 1
ATOM 601 O O . ASP A 1 73 ? 8.173 -0.950 -22.059 1.00 97.12 73 ASP A O 1
ATOM 605 N N . VAL A 1 74 ? 7.546 -2.861 -21.081 1.00 96.75 74 VAL A N 1
ATOM 606 C CA . VAL A 1 74 ? 8.546 -2.772 -20.005 1.00 96.75 74 VAL A CA 1
ATOM 607 C C . VAL A 1 74 ? 9.963 -2.698 -20.568 1.00 96.75 74 VAL A C 1
ATOM 609 O O . VAL A 1 74 ? 10.742 -1.884 -20.082 1.00 96.75 74 VAL A O 1
ATOM 612 N N . ALA A 1 75 ? 10.300 -3.504 -21.576 1.00 96.00 75 ALA A N 1
ATOM 613 C CA . ALA A 1 75 ? 11.622 -3.486 -22.196 1.00 96.00 75 ALA A CA 1
ATOM 614 C C . ALA A 1 75 ? 11.913 -2.150 -22.899 1.00 96.00 75 ALA A C 1
ATOM 616 O O . ALA A 1 75 ? 13.019 -1.619 -22.769 1.00 96.00 75 ALA A O 1
ATOM 617 N N . ASP A 1 76 ? 10.918 -1.580 -23.582 1.00 96.31 76 ASP A N 1
ATOM 618 C CA . ASP A 1 76 ? 11.041 -0.270 -24.220 1.00 96.31 76 ASP A CA 1
ATOM 619 C C . ASP A 1 76 ? 11.314 0.827 -23.179 1.00 96.31 76 ASP A C 1
ATOM 621 O O . ASP A 1 76 ? 12.232 1.630 -23.354 1.00 96.31 76 ASP A O 1
ATOM 625 N N . TRP A 1 77 ? 10.594 0.827 -22.052 1.00 95.81 77 TRP A N 1
ATOM 626 C CA . TRP A 1 77 ? 10.831 1.779 -20.958 1.00 95.81 77 TRP A CA 1
ATOM 627 C C . TRP A 1 77 ? 12.164 1.550 -20.238 1.00 95.81 77 TRP A C 1
ATOM 629 O O . TRP A 1 77 ? 12.841 2.518 -19.893 1.00 95.81 77 TRP A O 1
ATOM 639 N N . ASP A 1 78 ? 12.561 0.295 -20.023 1.00 94.94 78 ASP A N 1
ATOM 640 C CA . ASP A 1 78 ? 13.825 -0.052 -19.363 1.00 94.94 78 ASP A CA 1
ATOM 641 C C . ASP A 1 78 ? 15.033 0.407 -20.193 1.00 94.94 78 ASP A C 1
ATOM 643 O O . ASP A 1 78 ? 16.032 0.869 -19.641 1.00 94.94 78 ASP A O 1
ATOM 647 N N . SER A 1 79 ? 14.914 0.402 -21.527 1.00 91.94 79 SER A N 1
ATOM 648 C CA . SER A 1 79 ? 15.950 0.934 -22.424 1.00 91.94 79 SER A CA 1
ATOM 649 C C . SER A 1 79 ? 16.251 2.425 -22.200 1.00 91.94 79 SER A C 1
ATOM 651 O O . SER A 1 79 ? 17.367 2.873 -22.460 1.00 91.94 79 SER A O 1
ATOM 653 N N . LEU A 1 80 ? 15.282 3.178 -21.667 1.00 93.19 80 LEU A N 1
ATOM 654 C CA . LEU A 1 80 ? 15.402 4.606 -21.368 1.00 93.19 80 LEU A CA 1
ATOM 655 C C . LEU A 1 80 ? 15.891 4.884 -19.938 1.00 93.19 80 LEU A C 1
ATOM 657 O O . LEU A 1 80 ? 16.144 6.036 -19.597 1.00 93.19 80 LEU A O 1
ATOM 661 N N . ALA A 1 81 ? 16.041 3.868 -19.080 1.00 90.50 81 ALA A N 1
ATOM 662 C CA . ALA A 1 81 ? 16.349 4.066 -17.659 1.00 90.50 81 ALA A CA 1
ATOM 663 C C . ALA A 1 81 ? 17.720 4.726 -17.401 1.00 90.50 81 ALA A C 1
ATOM 665 O O . ALA A 1 81 ? 17.922 5.326 -16.346 1.00 90.50 81 ALA A O 1
ATOM 666 N N . GLY A 1 82 ? 18.658 4.599 -18.347 1.00 88.31 82 GLY A N 1
ATOM 667 C CA . GLY A 1 82 ? 19.996 5.197 -18.285 1.00 88.31 82 GLY A CA 1
ATOM 668 C C . GLY A 1 82 ? 20.174 6.479 -19.103 1.00 88.31 82 GLY A C 1
ATOM 669 O O . GLY A 1 82 ? 21.274 7.029 -19.096 1.00 88.31 82 GLY A O 1
ATOM 670 N N . ASP A 1 83 ? 19.134 6.932 -19.808 1.00 91.00 83 ASP A N 1
ATOM 671 C CA . ASP A 1 83 ? 19.202 8.114 -20.675 1.00 91.00 83 ASP A CA 1
ATOM 672 C C . ASP A 1 83 ? 19.522 9.377 -19.856 1.00 91.00 83 ASP A C 1
ATOM 674 O O . ASP A 1 83 ? 18.850 9.690 -18.869 1.00 91.00 83 ASP A O 1
ATOM 678 N N . GLY A 1 84 ? 20.583 10.091 -20.244 1.00 91.38 84 GLY A N 1
ATOM 679 C CA . GLY A 1 84 ? 21.068 11.297 -19.567 1.00 91.38 84 GLY A CA 1
ATOM 680 C C . GLY A 1 84 ? 21.956 11.048 -18.341 1.00 91.38 84 GLY A C 1
ATOM 681 O O . GLY A 1 84 ? 22.382 12.014 -17.700 1.00 91.38 84 GLY A O 1
ATOM 682 N N . LEU A 1 85 ? 22.258 9.785 -18.016 1.00 89.81 85 LEU A N 1
ATOM 683 C CA . LEU A 1 85 ? 23.130 9.386 -16.901 1.00 89.81 85 LEU A CA 1
ATOM 684 C C . LEU A 1 85 ? 24.500 8.858 -17.371 1.00 89.81 85 LEU A C 1
ATOM 686 O O . LEU A 1 85 ? 25.289 8.370 -16.564 1.00 89.81 85 LEU A O 1
ATOM 690 N N . GLU A 1 86 ? 24.832 8.959 -18.662 1.00 89.69 86 GLU A N 1
ATOM 691 C CA . GLU A 1 86 ? 25.993 8.282 -19.270 1.00 89.69 86 GLU A CA 1
ATOM 692 C C . GLU A 1 86 ? 27.341 8.762 -18.719 1.00 89.69 86 GLU A C 1
ATOM 694 O O . GLU A 1 86 ? 28.334 8.037 -18.762 1.00 89.69 86 GLU A O 1
ATOM 699 N N . ASN A 1 87 ? 27.383 9.997 -18.218 1.00 89.31 87 ASN A N 1
ATOM 700 C CA . ASN A 1 87 ? 28.586 10.627 -17.674 1.00 89.31 87 ASN A CA 1
ATOM 701 C C . ASN A 1 87 ? 28.521 10.814 -16.154 1.00 89.31 87 ASN A C 1
ATOM 703 O O . ASN A 1 87 ? 29.407 11.452 -15.579 1.00 89.31 87 ASN A O 1
ATOM 707 N N . GLU A 1 88 ? 27.474 10.308 -15.501 1.00 85.31 88 GLU A N 1
ATOM 708 C CA . GLU A 1 88 ? 27.343 10.432 -14.059 1.00 85.31 88 GLU A CA 1
ATOM 709 C C . GLU A 1 88 ? 28.208 9.367 -13.367 1.00 85.31 88 GLU A C 1
ATOM 711 O O . GLU A 1 88 ? 28.083 8.173 -13.655 1.00 85.31 88 GLU A O 1
ATOM 716 N N . PRO A 1 89 ? 29.129 9.762 -12.466 1.00 84.56 89 PRO A N 1
ATOM 717 C CA . PRO A 1 89 ? 29.867 8.787 -11.684 1.00 84.56 89 PRO A CA 1
ATOM 718 C C . PRO A 1 89 ? 28.891 7.999 -10.794 1.00 84.56 89 PRO A C 1
ATOM 720 O O . PRO A 1 89 ? 27.926 8.573 -10.289 1.00 84.56 89 PRO A O 1
ATOM 723 N N . PRO A 1 90 ? 29.139 6.702 -10.544 1.00 82.62 90 PRO A N 1
ATOM 724 C CA . PRO A 1 90 ? 28.272 5.899 -9.694 1.00 82.62 90 PRO A CA 1
ATOM 725 C C . PRO A 1 90 ? 28.042 6.550 -8.325 1.00 82.62 90 PRO A C 1
ATOM 727 O O . PRO A 1 90 ? 28.986 6.986 -7.666 1.00 82.62 90 PRO A O 1
ATOM 730 N N . TYR A 1 91 ? 26.790 6.541 -7.863 1.00 83.19 91 TYR A N 1
ATOM 731 C CA . TYR A 1 91 ? 26.393 7.037 -6.537 1.00 83.19 91 TYR A CA 1
ATOM 732 C C . TYR A 1 91 ? 27.008 6.255 -5.363 1.00 83.19 91 TYR A C 1
ATOM 734 O O . TYR A 1 91 ? 26.887 6.675 -4.213 1.00 83.19 91 TYR A O 1
ATOM 742 N N . PHE A 1 92 ? 27.656 5.121 -5.640 1.00 87.06 92 PHE A N 1
ATOM 743 C CA . PHE A 1 92 ? 28.272 4.242 -4.653 1.00 87.06 92 PHE A CA 1
ATOM 744 C C . PHE A 1 92 ? 29.739 4.009 -4.996 1.00 87.06 92 PHE A C 1
ATOM 746 O O . PHE A 1 92 ? 30.114 3.884 -6.163 1.00 87.06 92 PHE A O 1
ATOM 753 N N . THR A 1 93 ? 30.572 3.885 -3.967 1.00 90.44 93 THR A N 1
ATOM 754 C CA . THR A 1 93 ? 31.931 3.361 -4.128 1.00 90.44 93 THR A CA 1
ATOM 755 C C . THR A 1 93 ? 31.8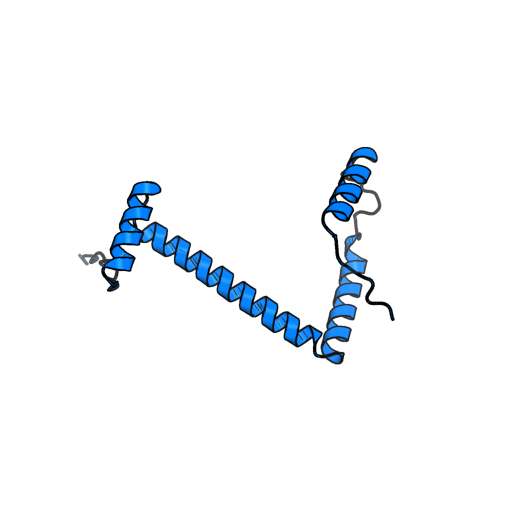94 1.887 -4.542 1.00 90.44 93 THR A C 1
ATOM 757 O O . THR A 1 93 ? 30.917 1.181 -4.300 1.00 90.44 93 THR A O 1
ATOM 760 N N . VAL A 1 94 ? 32.985 1.378 -5.122 1.00 88.19 94 VAL A N 1
ATOM 761 C CA . VAL A 1 94 ? 33.098 -0.037 -5.537 1.00 88.19 94 VAL A CA 1
ATOM 762 C C . VAL A 1 94 ? 32.845 -1.005 -4.371 1.00 88.19 94 VAL A C 1
ATOM 764 O O . VAL A 1 94 ? 32.259 -2.075 -4.549 1.00 88.19 94 VAL A O 1
ATOM 767 N N . ASP A 1 95 ? 33.268 -0.637 -3.162 1.00 90.44 95 ASP A N 1
ATOM 768 C CA . ASP A 1 95 ? 33.057 -1.465 -1.974 1.00 90.44 95 ASP A CA 1
ATOM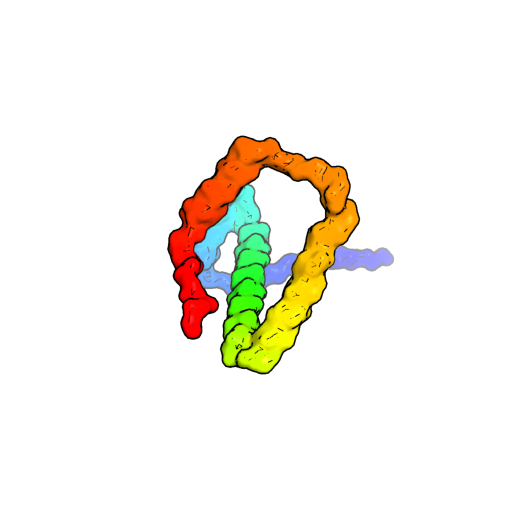 769 C C . ASP A 1 95 ? 31.602 -1.422 -1.489 1.00 90.44 95 ASP A C 1
ATOM 771 O O . ASP A 1 95 ? 31.068 -2.454 -1.081 1.00 90.44 95 ASP A O 1
ATOM 775 N N . GLU A 1 96 ? 30.929 -0.275 -1.590 1.00 89.44 96 GLU A N 1
ATOM 776 C CA . GLU A 1 96 ? 29.490 -0.163 -1.320 1.00 89.44 96 GLU A CA 1
ATOM 777 C C . GLU A 1 96 ? 28.661 -0.901 -2.373 1.00 89.44 96 GLU A C 1
ATOM 779 O O . GLU A 1 96 ? 27.721 -1.612 -2.022 1.00 89.44 96 GLU A O 1
ATOM 784 N N . GLU A 1 97 ? 29.030 -0.813 -3.651 1.00 88.75 97 GLU A N 1
ATOM 785 C CA . GLU A 1 97 ? 28.375 -1.556 -4.729 1.00 88.75 97 GLU A CA 1
ATOM 786 C C . GLU A 1 97 ? 28.454 -3.067 -4.478 1.00 88.75 97 GLU A C 1
ATOM 788 O O . GLU A 1 97 ? 27.457 -3.784 -4.605 1.00 88.75 97 GLU A O 1
ATOM 793 N N . ARG A 1 98 ? 29.623 -3.556 -4.050 1.00 88.69 98 ARG A N 1
ATOM 794 C CA . ARG A 1 98 ? 29.812 -4.959 -3.671 1.00 88.69 98 ARG A CA 1
ATOM 795 C C . ARG A 1 98 ? 28.886 -5.360 -2.526 1.00 88.69 98 ARG A C 1
ATOM 797 O O . ARG A 1 98 ? 28.174 -6.354 -2.647 1.00 88.69 98 ARG A O 1
ATOM 804 N N . GLN A 1 99 ? 28.822 -4.552 -1.469 1.00 90.00 99 GLN A N 1
ATOM 805 C CA . GLN A 1 99 ? 27.933 -4.792 -0.327 1.00 90.00 99 GLN A CA 1
ATOM 806 C C . GLN A 1 99 ? 26.450 -4.766 -0.728 1.00 90.00 99 GLN A C 1
ATOM 808 O O . GLN A 1 99 ? 25.662 -5.586 -0.252 1.00 90.00 99 GLN A O 1
ATOM 813 N N . ILE A 1 100 ? 26.049 -3.858 -1.626 1.00 86.94 100 ILE A N 1
ATOM 814 C CA . ILE A 1 100 ? 24.683 -3.784 -2.162 1.00 86.94 100 ILE A CA 1
ATOM 815 C C . ILE A 1 100 ? 24.345 -5.067 -2.924 1.00 86.94 100 ILE A C 1
ATOM 817 O O . ILE A 1 100 ? 23.289 -5.658 -2.680 1.00 86.94 100 ILE A O 1
ATOM 821 N N . ARG A 1 101 ? 25.240 -5.530 -3.804 1.00 86.06 101 ARG A N 1
ATOM 822 C CA . ARG A 1 101 ? 25.055 -6.769 -4.574 1.00 86.06 101 ARG A CA 1
ATOM 823 C C . ARG A 1 101 ? 24.988 -7.999 -3.670 1.00 86.06 101 ARG A C 1
ATOM 825 O O . ARG A 1 101 ? 24.096 -8.827 -3.842 1.00 86.06 101 ARG A O 1
ATOM 832 N N . GLU A 1 102 ? 25.857 -8.090 -2.667 1.00 90.38 102 GLU A N 1
ATOM 833 C CA . GLU A 1 102 ? 25.840 -9.164 -1.663 1.00 90.38 102 GLU A CA 1
ATOM 834 C C . GLU A 1 102 ? 24.532 -9.166 -0.858 1.00 90.38 102 GLU A C 1
ATOM 836 O O . GLU A 1 102 ? 23.897 -10.209 -0.690 1.00 90.38 102 GLU A O 1
ATOM 841 N N . ARG A 1 103 ? 24.061 -7.989 -0.426 1.00 84.19 103 ARG A N 1
ATOM 842 C CA . ARG A 1 103 ? 22.778 -7.836 0.275 1.00 84.19 103 ARG A CA 1
ATOM 843 C C . ARG A 1 103 ? 21.588 -8.206 -0.610 1.00 84.19 103 ARG A C 1
ATOM 845 O O . ARG A 1 103 ? 20.634 -8.813 -0.121 1.00 84.19 103 ARG A O 1
ATOM 852 N N . ALA A 1 104 ? 21.618 -7.835 -1.888 1.00 84.25 104 ALA A N 1
ATOM 853 C CA . ALA A 1 104 ? 20.576 -8.182 -2.852 1.00 84.25 104 ALA A CA 1
ATOM 854 C C . ALA A 1 104 ? 20.526 -9.699 -3.103 1.00 84.25 104 ALA A C 1
ATOM 856 O O . ALA A 1 104 ? 19.442 -10.290 -3.093 1.00 84.25 104 ALA A O 1
ATOM 857 N N . ALA A 1 105 ? 21.692 -10.341 -3.236 1.00 82.50 105 ALA A N 1
ATOM 858 C CA . ALA A 1 105 ? 21.812 -11.791 -3.369 1.00 82.50 105 ALA A CA 1
ATOM 859 C C . ALA A 1 105 ? 21.305 -12.523 -2.113 1.00 82.50 105 ALA A C 1
ATOM 861 O O . ALA A 1 105 ? 20.525 -13.468 -2.222 1.00 82.50 105 ALA A O 1
ATOM 862 N N . ALA A 1 106 ? 21.652 -12.039 -0.916 1.00 80.06 106 ALA A N 1
ATOM 863 C CA . ALA A 1 106 ? 21.189 -12.610 0.351 1.00 80.06 106 ALA A CA 1
ATOM 864 C C . ALA A 1 106 ? 19.671 -12.449 0.577 1.00 80.06 106 ALA A C 1
ATOM 866 O O . ALA A 1 106 ? 19.048 -13.284 1.231 1.00 80.06 106 ALA A O 1
ATOM 867 N N . ARG A 1 107 ? 19.057 -11.392 0.024 1.00 69.31 107 ARG A N 1
ATOM 868 C CA . ARG A 1 107 ? 17.603 -11.149 0.079 1.00 69.31 107 ARG A CA 1
ATOM 869 C C . ARG A 1 107 ? 16.786 -12.015 -0.878 1.00 69.31 107 ARG A C 1
ATOM 871 O O . ARG A 1 107 ? 15.572 -12.089 -0.702 1.00 69.31 107 ARG A O 1
ATOM 878 N N . THR A 1 108 ? 17.418 -12.673 -1.851 1.00 52.22 108 THR A N 1
ATOM 879 C CA . THR A 1 108 ? 16.725 -13.446 -2.892 1.00 52.22 108 THR A CA 1
ATOM 880 C C . THR A 1 108 ? 17.005 -14.953 -2.781 1.00 52.22 108 THR A C 1
ATOM 882 O O . THR A 1 108 ? 17.554 -15.541 -3.714 1.00 52.22 108 THR A O 1
ATOM 885 N N . PRO A 1 109 ? 16.621 -15.653 -1.696 1.00 45.56 109 PRO A N 1
ATOM 886 C CA . PRO A 1 109 ? 16.619 -17.107 -1.713 1.00 45.56 109 PRO A CA 1
ATOM 887 C C . PRO A 1 109 ? 15.348 -17.580 -2.440 1.00 45.56 109 PRO A C 1
ATOM 889 O O . PRO A 1 109 ? 14.347 -17.879 -1.798 1.00 45.56 109 PRO A O 1
ATOM 892 N N . GLY A 1 110 ? 15.343 -17.623 -3.782 1.00 49.75 110 GLY A N 1
ATOM 893 C CA . GLY A 1 110 ? 14.264 -18.335 -4.490 1.00 49.75 110 GLY A CA 1
ATOM 894 C C . GLY A 1 110 ? 13.787 -17.884 -5.872 1.00 49.75 110 GLY A C 1
ATOM 895 O O . GLY A 1 110 ? 12.818 -18.476 -6.341 1.00 49.75 110 GLY A O 1
ATOM 896 N N . ARG A 1 111 ? 14.420 -16.941 -6.587 1.00 45.28 111 ARG A N 1
ATOM 897 C CA . ARG A 1 111 ? 14.197 -16.851 -8.050 1.00 45.28 111 ARG A CA 1
ATOM 898 C C . ARG A 1 111 ? 14.969 -17.986 -8.731 1.00 45.28 111 ARG A C 1
ATOM 900 O O . ARG A 1 111 ? 16.064 -17.797 -9.245 1.00 45.28 111 ARG A O 1
ATOM 907 N N . ARG A 1 112 ? 14.419 -19.201 -8.653 1.00 41.19 112 ARG A N 1
ATOM 908 C CA . ARG A 1 112 ? 14.815 -20.309 -9.526 1.00 41.19 112 ARG A CA 1
ATOM 909 C C . ARG A 1 112 ? 14.475 -19.905 -10.962 1.00 41.19 112 ARG A C 1
ATOM 911 O O . ARG A 1 112 ? 13.376 -19.420 -11.212 1.00 41.19 112 ARG A O 1
ATOM 918 N N . SER A 1 113 ? 15.461 -20.076 -11.838 1.00 43.25 113 SER A N 1
ATOM 919 C CA . SER A 1 113 ? 15.390 -19.987 -13.296 1.00 43.25 113 SER A CA 1
ATOM 920 C C . SER A 1 113 ? 14.022 -20.421 -13.838 1.00 43.25 113 SER A C 1
ATOM 922 O O . SER A 1 113 ? 13.654 -21.583 -13.692 1.00 43.25 113 SER A O 1
ATOM 924 N N . LEU A 1 114 ? 13.276 -19.493 -14.441 1.00 39.47 114 LEU A N 1
ATOM 925 C CA . LEU A 1 114 ? 12.241 -19.812 -15.427 1.00 39.47 114 LEU A CA 1
ATOM 926 C C . LEU A 1 114 ? 12.890 -19.611 -16.796 1.00 39.47 114 LEU A C 1
ATOM 928 O O . LEU A 1 114 ? 12.703 -18.590 -17.449 1.00 39.47 114 LEU A O 1
ATOM 932 N N . ALA A 1 115 ? 13.752 -20.556 -17.138 1.00 40.31 115 ALA A N 1
ATOM 933 C CA . ALA A 1 115 ? 14.257 -20.786 -18.477 1.00 40.31 115 ALA A CA 1
ATOM 934 C C . ALA A 1 115 ? 14.390 -22.305 -18.595 1.00 40.31 115 ALA A C 1
ATOM 936 O O . ALA A 1 115 ? 15.396 -22.866 -18.165 1.00 40.31 115 ALA A O 1
ATOM 937 N N . ASP A 1 116 ? 13.287 -22.919 -19.012 1.00 37.75 116 ASP A N 1
ATOM 938 C CA . ASP A 1 116 ? 13.174 -24.127 -19.832 1.00 37.75 116 ASP A CA 1
ATOM 939 C C . ASP A 1 116 ? 11.807 -24.059 -20.530 1.00 37.75 116 ASP A C 1
ATOM 941 O O . ASP A 1 116 ? 10.803 -23.801 -19.820 1.00 37.75 116 ASP A O 1
#

Sequence (116 aa):
MTVLRKSSPPVVKLNSQTHAKLLEFSKDEQRPMGEIISDLVERYDRERFWKGVEADYARLRADQSDWDAYQADVADWDSLAGDGLENEPPYFTVDEERQIRERAAARTPGRRSLAD

Secondary structure (DSSP, 8-state):
----PPPPPPPPP--HHHHHHHHHHHHHHT--HHHHHHHHHHHHHHHHHHHHHHHHHHHHHHSHHHHHHHHHHHHHHHHTTTTT-TTPPPSS-HHHHHHHHHHHHHH-S-------